Protein AF-A0A968F6B2-F1 (afdb_monomer_lite)

Sequence (60 aa):
MFETGDDLLVCSSDPITFTGENIGWYCVQINANDIVTSGAIPRWFLVTCLFPEKNTTPEE

Structure (mmCIF, N/CA/C/O backbone):
data_AF-A0A968F6B2-F1
#
_entry.id   AF-A0A968F6B2-F1
#
loop_
_atom_site.group_PDB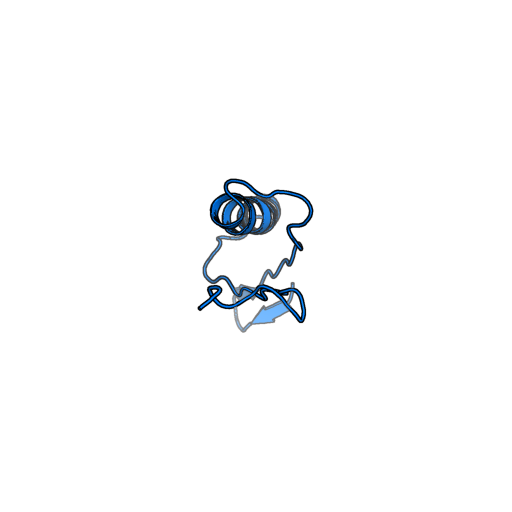
_atom_site.id
_atom_site.type_symbol
_atom_site.label_atom_id
_atom_site.label_alt_id
_atom_site.label_comp_id
_atom_site.label_asym_id
_atom_site.label_entity_id
_atom_site.label_seq_id
_atom_site.pdbx_PDB_ins_code
_atom_site.Cartn_x
_atom_site.Cartn_y
_atom_site.Cartn_z
_atom_site.occupancy
_atom_site.B_iso_or_equiv
_atom_site.auth_seq_id
_atom_site.auth_comp_id
_atom_site.auth_asym_id
_atom_site.auth_atom_id
_atom_site.pdbx_PDB_model_num
ATOM 1 N N . MET A 1 1 ? 13.782 -2.714 -1.843 1.00 90.44 1 MET A N 1
ATOM 2 C CA . MET A 1 1 ? 14.063 -2.888 -3.280 1.00 90.44 1 MET A CA 1
ATOM 3 C C . MET A 1 1 ? 15.008 -4.063 -3.442 1.00 90.44 1 MET A C 1
ATOM 5 O O . MET A 1 1 ? 15.926 -4.168 -2.635 1.00 90.44 1 MET A O 1
ATOM 9 N N . PHE A 1 2 ? 14.763 -4.955 -4.397 1.00 94.25 2 PHE A N 1
ATOM 10 C CA . PHE A 1 2 ? 15.617 -6.118 -4.652 1.00 94.25 2 PHE A CA 1
ATOM 11 C C . PHE A 1 2 ? 15.597 -6.507 -6.132 1.00 94.25 2 PHE A C 1
ATOM 13 O O . PHE A 1 2 ? 14.615 -6.259 -6.826 1.00 94.25 2 PHE A O 1
ATOM 20 N N . GLU A 1 3 ? 16.695 -7.087 -6.608 1.00 95.19 3 GLU A N 1
ATOM 21 C CA . GLU A 1 3 ? 16.853 -7.512 -8.001 1.00 95.19 3 GLU A CA 1
ATOM 22 C C . GLU A 1 3 ? 16.052 -8.787 -8.287 1.00 95.19 3 GLU A C 1
ATOM 24 O O . GLU A 1 3 ? 16.005 -9.715 -7.472 1.00 95.19 3 GLU A O 1
ATOM 29 N N . THR A 1 4 ? 15.426 -8.836 -9.461 1.00 92.88 4 THR A N 1
ATOM 30 C CA . THR A 1 4 ? 14.672 -9.985 -9.965 1.00 92.88 4 THR A CA 1
ATOM 31 C C . THR A 1 4 ? 15.032 -10.225 -11.431 1.00 92.88 4 THR A C 1
ATOM 33 O O . THR A 1 4 ? 14.359 -9.737 -12.337 1.00 92.88 4 THR A O 1
ATOM 36 N N . GLY A 1 5 ? 16.108 -10.977 -11.677 1.00 92.75 5 GLY A N 1
ATOM 37 C CA . GLY A 1 5 ? 16.650 -11.134 -13.030 1.00 92.75 5 GLY A CA 1
ATOM 38 C C . GLY A 1 5 ? 17.198 -9.803 -13.542 1.00 92.75 5 GLY A C 1
ATOM 39 O O . GLY A 1 5 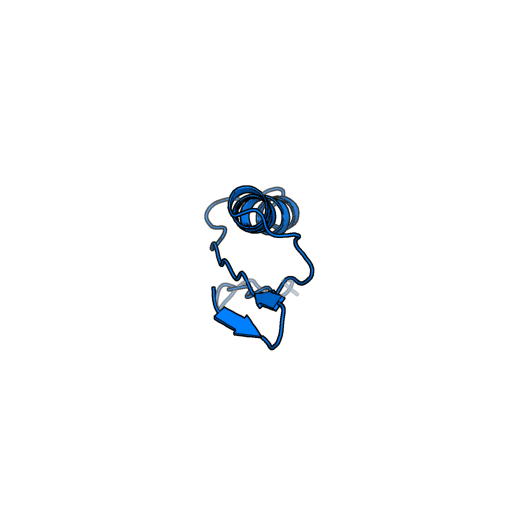? 18.059 -9.220 -12.892 1.00 92.75 5 GLY A O 1
ATOM 40 N N . ASP A 1 6 ? 16.668 -9.327 -14.668 1.00 94.50 6 ASP A N 1
ATOM 41 C CA . ASP A 1 6 ? 17.055 -8.045 -15.274 1.00 94.50 6 ASP A CA 1
ATOM 42 C C . ASP A 1 6 ? 16.257 -6.844 -14.725 1.00 94.50 6 ASP A C 1
ATOM 44 O O . ASP A 1 6 ? 16.556 -5.696 -15.053 1.00 94.50 6 ASP A O 1
ATOM 48 N N . ASP A 1 7 ? 15.242 -7.098 -13.892 1.00 93.19 7 ASP A N 1
ATOM 49 C CA . ASP A 1 7 ? 14.363 -6.078 -13.323 1.00 93.19 7 ASP A CA 1
ATOM 50 C C . ASP A 1 7 ? 14.688 -5.784 -11.854 1.00 93.19 7 ASP A C 1
ATOM 52 O O . ASP A 1 7 ? 15.294 -6.576 -11.128 1.00 93.19 7 ASP A O 1
ATOM 56 N N . LEU A 1 8 ? 14.208 -4.633 -11.388 1.00 95.69 8 LEU A N 1
ATOM 57 C CA . LEU A 1 8 ? 14.355 -4.176 -10.017 1.00 95.69 8 LEU A CA 1
ATOM 58 C C . LEU A 1 8 ? 12.984 -4.039 -9.365 1.00 95.69 8 LEU A C 1
ATOM 60 O O . LEU A 1 8 ? 12.196 -3.160 -9.724 1.00 95.69 8 LEU A O 1
ATOM 64 N N . LEU A 1 9 ? 12.691 -4.897 -8.389 1.00 96.44 9 LEU A N 1
ATOM 65 C CA . LEU A 1 9 ? 11.420 -4.849 -7.688 1.00 96.44 9 LEU A CA 1
ATOM 66 C C . LEU A 1 9 ? 11.472 -3.839 -6.542 1.00 96.44 9 LEU A C 1
ATOM 68 O O . LEU A 1 9 ? 12.232 -3.981 -5.576 1.00 96.44 9 LEU A O 1
ATOM 72 N N . VAL A 1 10 ? 10.610 -2.829 -6.630 1.00 97.56 10 VAL A N 1
ATOM 73 C CA . VAL A 1 10 ? 10.367 -1.872 -5.551 1.00 97.56 10 VAL A CA 1
ATOM 74 C C . VAL A 1 10 ? 9.112 -2.275 -4.793 1.00 97.56 10 VAL A C 1
ATOM 76 O O . VAL A 1 10 ? 8.072 -2.557 -5.382 1.00 97.56 10 VAL A O 1
ATOM 79 N N . CYS A 1 11 ? 9.215 -2.292 -3.469 1.00 96.56 11 CYS A N 1
ATOM 80 C CA . CYS A 1 11 ? 8.096 -2.540 -2.575 1.00 96.56 11 CYS A CA 1
ATOM 81 C C . CYS A 1 11 ? 8.068 -1.419 -1.539 1.00 96.56 11 CYS A C 1
ATOM 83 O O . CYS A 1 11 ? 9.115 -1.098 -0.973 1.00 96.56 11 CYS A O 1
ATOM 85 N N . SER A 1 12 ? 6.882 -0.870 -1.299 1.00 96.44 12 SER A N 1
ATOM 86 C CA . SER A 1 12 ? 6.583 0.017 -0.175 1.00 96.44 12 SER A CA 1
ATOM 87 C C . SER A 1 12 ? 5.380 -0.542 0.584 1.00 96.44 12 SER A C 1
ATOM 89 O O . SER A 1 12 ? 4.648 -1.388 0.060 1.00 96.44 12 SER A O 1
ATOM 91 N N . SER A 1 13 ? 5.216 -0.106 1.826 1.00 96.06 13 SER A N 1
ATOM 92 C CA . SER A 1 13 ? 4.077 -0.443 2.669 1.00 96.06 13 SER A CA 1
ATOM 93 C C . SER A 1 13 ? 3.842 0.688 3.658 1.00 96.06 13 SER A C 1
ATOM 95 O O . SER A 1 13 ? 4.631 0.852 4.585 1.00 96.06 13 SER A O 1
ATOM 97 N N . ASP A 1 14 ? 2.704 1.359 3.522 1.00 95.06 14 ASP A N 1
ATOM 98 C CA . ASP A 1 14 ? 2.256 2.406 4.434 1.00 95.06 14 ASP A CA 1
ATOM 99 C C . ASP A 1 14 ? 0.898 2.067 5.060 1.00 95.06 14 ASP A C 1
ATOM 101 O O . ASP A 1 14 ? -0.101 1.926 4.338 1.00 95.06 14 ASP A O 1
ATOM 105 N N . PRO A 1 15 ? 0.818 1.951 6.401 1.00 94.31 15 PRO A N 1
ATOM 106 C CA . PRO A 1 15 ? -0.447 1.736 7.082 1.00 94.31 15 PRO A CA 1
ATOM 107 C C . PRO A 1 15 ? -1.281 3.020 7.074 1.00 94.31 15 PRO A C 1
ATOM 109 O O . PRO A 1 15 ? -0.879 4.048 7.619 1.00 94.31 15 PRO A O 1
ATOM 112 N N . ILE A 1 16 ? -2.495 2.947 6.529 1.00 93.88 16 ILE A N 1
ATOM 113 C CA . ILE A 1 16 ? -3.456 4.050 6.616 1.00 93.88 16 ILE A CA 1
ATOM 114 C C . ILE A 1 16 ? -4.297 3.879 7.877 1.00 93.88 16 ILE A C 1
ATOM 116 O O . ILE A 1 16 ? -5.014 2.892 8.041 1.00 93.88 16 ILE A O 1
ATOM 120 N N . THR A 1 17 ? -4.196 4.853 8.778 1.00 90.25 17 THR A N 1
ATOM 121 C CA . THR A 1 17 ? -4.888 4.873 10.072 1.00 90.25 17 THR A CA 1
ATOM 122 C C . THR A 1 17 ? -5.602 6.211 10.276 1.00 90.25 17 THR A C 1
ATOM 124 O O . THR A 1 17 ? -5.334 7.180 9.571 1.00 90.25 17 THR A O 1
ATOM 127 N N . PHE A 1 18 ? -6.539 6.260 11.229 1.00 83.19 18 PHE A N 1
ATOM 128 C CA . PHE A 1 18 ? -7.221 7.482 11.689 1.00 83.19 18 PHE A CA 1
ATOM 129 C C . PHE A 1 18 ? -8.098 8.242 10.671 1.00 83.19 18 PHE A C 1
ATOM 131 O O . PHE A 1 18 ? -8.599 9.312 11.007 1.00 83.19 18 PHE A O 1
ATOM 138 N N . THR A 1 19 ? -8.363 7.693 9.479 1.00 84.88 19 THR A N 1
ATOM 139 C CA . THR A 1 19 ? -9.392 8.216 8.560 1.00 84.88 19 THR A CA 1
ATOM 140 C C . THR A 1 19 ? -10.586 7.268 8.463 1.00 84.88 19 THR A C 1
ATOM 142 O O . THR A 1 19 ? -10.422 6.077 8.204 1.00 84.88 19 THR A O 1
ATOM 145 N N . GLY A 1 20 ? -11.792 7.799 8.682 1.00 77.94 20 GLY A N 1
ATOM 146 C CA . GLY A 1 20 ? -13.051 7.068 8.487 1.00 77.94 20 GLY A CA 1
ATOM 147 C C . GLY A 1 20 ? -13.613 7.194 7.068 1.00 77.94 20 GLY A C 1
ATOM 148 O O . GLY A 1 20 ? -14.418 6.368 6.648 1.00 77.94 20 GLY A O 1
ATOM 149 N N . GLU A 1 21 ? -13.167 8.197 6.309 1.00 89.31 21 GLU A N 1
ATOM 150 C CA . GLU A 1 21 ? -13.645 8.469 4.955 1.00 89.31 21 GLU A CA 1
ATOM 151 C C . GLU A 1 21 ? -12.564 8.159 3.920 1.00 89.31 21 GLU A C 1
ATOM 153 O O . GLU A 1 21 ? -11.372 8.384 4.142 1.00 89.31 21 GLU A O 1
ATOM 158 N N . ASN A 1 22 ? -12.991 7.639 2.766 1.00 92.75 22 ASN A N 1
ATOM 159 C CA . ASN A 1 22 ? -12.137 7.378 1.602 1.00 92.75 22 ASN A CA 1
ATOM 160 C C . ASN A 1 22 ? -10.886 6.529 1.890 1.00 92.75 22 ASN A C 1
ATOM 162 O O . ASN A 1 22 ? -9.927 6.574 1.119 1.00 92.75 22 ASN A O 1
ATOM 166 N N . ILE A 1 23 ? -10.893 5.719 2.958 1.00 92.94 23 ILE A N 1
ATOM 167 C CA . ILE A 1 23 ? -9.730 4.919 3.368 1.00 92.94 23 ILE A CA 1
ATOM 168 C C . ILE A 1 23 ? -9.203 4.052 2.219 1.00 92.94 23 ILE A C 1
ATOM 170 O O . ILE A 1 23 ? -8.003 4.021 1.986 1.00 92.94 23 ILE A O 1
ATOM 174 N N . GLY A 1 24 ? -10.088 3.450 1.414 1.00 93.38 24 GLY A N 1
ATOM 175 C CA . GLY A 1 24 ? -9.690 2.666 0.241 1.00 93.38 24 GLY A CA 1
ATOM 176 C C . GLY A 1 24 ? -8.957 3.483 -0.831 1.00 93.38 24 GLY A C 1
ATOM 177 O O . GLY A 1 24 ? -7.992 2.995 -1.414 1.00 93.38 24 GLY A O 1
ATOM 178 N N . TRP A 1 25 ? -9.364 4.736 -1.062 1.00 95.50 25 TRP A N 1
ATOM 179 C CA . TRP A 1 25 ? -8.694 5.627 -2.014 1.00 95.50 25 TRP A CA 1
ATOM 180 C C . TRP A 1 25 ? -7.307 6.022 -1.502 1.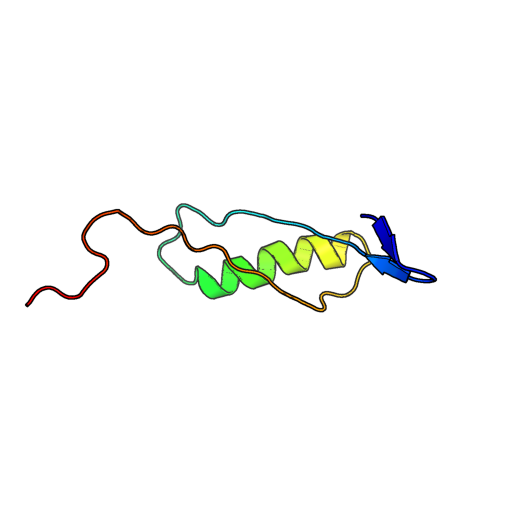00 95.50 25 TRP A C 1
ATOM 182 O O . TRP A 1 25 ? -6.323 5.877 -2.227 1.00 95.50 25 TRP A O 1
ATOM 192 N N . TYR A 1 26 ? -7.212 6.432 -0.234 1.00 95.44 26 TYR A N 1
ATOM 193 C CA . TYR A 1 26 ? -5.937 6.788 0.390 1.00 95.44 26 TYR A CA 1
ATOM 194 C C . TYR A 1 26 ? -4.968 5.604 0.442 1.00 95.44 26 TYR A C 1
ATOM 196 O O . TYR A 1 26 ? -3.806 5.772 0.079 1.00 95.44 26 TYR A O 1
ATOM 204 N N . CYS A 1 27 ? -5.445 4.405 0.799 1.00 95.50 27 CYS A N 1
ATOM 205 C CA . CYS A 1 27 ? -4.641 3.180 0.815 1.00 95.50 27 CYS A CA 1
ATOM 206 C C . CYS A 1 27 ? -3.918 2.955 -0.513 1.00 95.50 27 CYS A C 1
ATOM 208 O O . CYS A 1 27 ? -2.720 2.682 -0.512 1.00 95.50 27 CYS A O 1
ATOM 210 N N . VAL A 1 28 ? -4.623 3.104 -1.637 1.00 96.00 28 VAL A N 1
ATOM 211 C CA . VAL A 1 28 ? -4.031 2.902 -2.964 1.00 96.00 28 VAL A CA 1
ATOM 212 C C . VAL A 1 28 ? -3.134 4.075 -3.354 1.00 96.00 28 VAL A C 1
ATOM 214 O O . VAL A 1 28 ? -2.005 3.855 -3.783 1.00 96.00 28 VAL A O 1
ATOM 217 N N . GLN A 1 29 ? -3.612 5.315 -3.223 1.00 97.06 29 GLN A N 1
ATOM 218 C CA . GLN A 1 29 ? -2.900 6.485 -3.750 1.00 97.06 29 GLN A CA 1
ATOM 219 C C . GLN A 1 29 ? -1.609 6.796 -2.993 1.00 97.06 29 GLN A C 1
ATOM 221 O O . GLN A 1 29 ? -0.609 7.127 -3.625 1.00 97.06 29 GLN A O 1
ATOM 226 N N . ILE A 1 30 ? -1.605 6.659 -1.666 1.00 96.06 30 ILE A N 1
ATOM 227 C CA . ILE A 1 30 ? -0.417 6.942 -0.848 1.00 96.06 30 ILE A CA 1
ATOM 228 C C . ILE A 1 30 ? 0.673 5.906 -1.140 1.00 96.06 30 ILE A C 1
ATOM 230 O O . ILE A 1 30 ? 1.775 6.274 -1.533 1.00 96.06 30 ILE A O 1
ATOM 234 N N . ASN A 1 31 ? 0.334 4.613 -1.094 1.00 97.62 31 ASN A N 1
ATOM 235 C CA . ASN A 1 31 ? 1.294 3.555 -1.418 1.00 97.62 31 ASN A CA 1
ATOM 236 C C . ASN A 1 31 ? 1.774 3.636 -2.882 1.00 97.62 31 ASN A C 1
ATOM 238 O O . ASN A 1 31 ? 2.938 3.367 -3.167 1.00 97.62 31 ASN A O 1
ATOM 242 N N . ALA A 1 32 ? 0.910 4.022 -3.831 1.00 98.06 32 ALA A N 1
ATOM 243 C CA . ALA A 1 32 ? 1.317 4.213 -5.225 1.00 98.06 32 ALA A CA 1
ATOM 244 C C . ALA A 1 32 ? 2.275 5.402 -5.400 1.00 98.06 32 ALA A C 1
ATOM 246 O O . ALA A 1 32 ? 3.204 5.311 -6.205 1.00 98.06 32 ALA A O 1
ATOM 247 N N . ASN A 1 33 ? 2.079 6.494 -4.654 1.00 98.00 33 ASN A N 1
ATOM 248 C CA . ASN A 1 33 ? 2.964 7.656 -4.684 1.00 98.00 33 ASN A CA 1
ATOM 249 C C . ASN A 1 33 ? 4.398 7.287 -4.279 1.00 98.00 33 ASN A C 1
ATOM 251 O O . ASN A 1 33 ? 5.340 7.695 -4.954 1.00 98.00 33 ASN A O 1
ATOM 255 N N . ASP A 1 34 ? 4.579 6.469 -3.246 1.00 97.94 34 ASP A N 1
ATOM 256 C CA . ASP A 1 34 ? 5.907 5.992 -2.838 1.00 97.94 34 ASP A CA 1
ATOM 257 C C . ASP A 1 34 ? 6.626 5.225 -3.950 1.00 97.94 34 ASP A C 1
ATOM 259 O O . ASP A 1 34 ? 7.812 5.432 -4.216 1.00 97.94 34 ASP A O 1
ATOM 263 N N . ILE A 1 35 ? 5.894 4.364 -4.657 1.00 97.94 35 ILE A N 1
ATOM 264 C CA . ILE A 1 35 ? 6.450 3.616 -5.785 1.00 97.94 35 ILE A CA 1
ATOM 265 C C . ILE A 1 35 ? 6.820 4.568 -6.932 1.00 97.94 35 ILE A C 1
ATOM 267 O O . ILE A 1 35 ? 7.936 4.493 -7.446 1.00 97.94 35 ILE A O 1
ATOM 271 N N . VAL A 1 36 ? 5.944 5.507 -7.299 1.00 98.12 36 VAL A N 1
ATOM 272 C CA . VAL A 1 36 ? 6.210 6.454 -8.398 1.00 98.12 36 VAL A CA 1
ATOM 273 C C . VAL A 1 36 ? 7.365 7.403 -8.067 1.00 98.12 36 VAL A C 1
ATOM 275 O O . VAL A 1 36 ? 8.219 7.652 -8.916 1.00 98.12 36 VAL A O 1
ATOM 278 N N . THR A 1 37 ? 7.442 7.902 -6.833 1.00 97.94 37 THR A N 1
ATOM 279 C CA . THR A 1 37 ? 8.521 8.804 -6.388 1.00 97.94 37 THR A CA 1
ATOM 280 C C . THR A 1 37 ? 9.873 8.102 -6.276 1.00 97.94 37 THR A C 1
ATOM 282 O O . THR A 1 37 ? 10.906 8.748 -6.439 1.00 97.94 37 THR A O 1
ATOM 285 N N . SER A 1 38 ? 9.882 6.777 -6.102 1.00 96.12 38 SER A N 1
ATOM 286 C CA . SER A 1 38 ? 11.093 5.955 -6.224 1.00 96.12 38 SER A CA 1
ATOM 287 C C . SER A 1 38 ? 11.540 5.698 -7.675 1.00 96.12 38 SER A C 1
ATOM 289 O O . SER A 1 38 ? 12.602 5.117 -7.891 1.00 96.12 38 SER A O 1
ATOM 291 N N . GLY A 1 39 ? 10.756 6.123 -8.675 1.00 96.69 39 GLY A N 1
ATOM 292 C CA . GLY A 1 39 ? 11.037 5.912 -10.099 1.00 96.69 39 GLY A CA 1
ATOM 293 C C . GLY A 1 39 ? 10.507 4.592 -10.672 1.00 96.69 39 GLY A C 1
ATOM 294 O O . GLY A 1 39 ? 10.808 4.265 -11.819 1.00 96.69 39 GLY A O 1
ATOM 295 N N . ALA A 1 40 ? 9.717 3.837 -9.907 1.00 97.19 40 ALA A N 1
ATOM 296 C CA . ALA A 1 40 ? 9.121 2.580 -10.345 1.00 97.19 40 ALA A CA 1
ATOM 297 C C . ALA A 1 40 ? 7.659 2.747 -10.787 1.00 97.19 40 ALA A C 1
ATOM 299 O O . ALA A 1 40 ? 6.978 3.721 -10.468 1.00 97.19 40 ALA A O 1
ATOM 300 N N . ILE A 1 41 ? 7.155 1.759 -11.529 1.00 97.12 41 ILE A N 1
ATOM 301 C CA . ILE A 1 41 ? 5.760 1.710 -11.975 1.00 97.12 41 ILE A CA 1
ATOM 302 C C . ILE A 1 41 ? 4.978 0.808 -11.009 1.00 97.12 41 ILE A C 1
ATOM 304 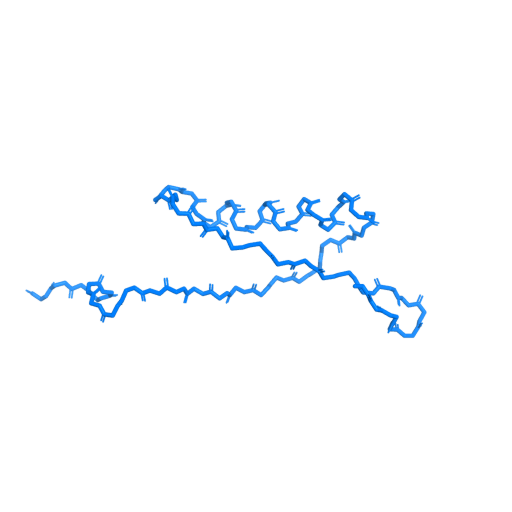O O . ILE A 1 41 ? 5.356 -0.355 -10.857 1.00 97.12 41 ILE A O 1
ATOM 308 N N . PRO A 1 42 ? 3.882 1.275 -10.381 1.00 97.31 42 PRO A N 1
ATOM 309 C CA . PRO A 1 42 ? 3.017 0.415 -9.574 1.00 97.31 42 PRO A CA 1
ATOM 310 C C . PRO A 1 42 ? 2.390 -0.699 -10.428 1.00 97.31 42 PRO A C 1
ATOM 312 O O . PRO A 1 42 ? 1.803 -0.429 -11.476 1.00 97.31 42 PRO A O 1
ATOM 315 N N . ARG A 1 43 ? 2.510 -1.961 -9.995 1.00 95.62 43 ARG A N 1
ATOM 316 C CA . ARG A 1 43 ? 2.002 -3.141 -10.736 1.00 95.62 43 ARG A CA 1
ATOM 317 C C . ARG A 1 43 ? 1.054 -4.013 -9.921 1.00 95.62 43 ARG A C 1
ATOM 319 O O . ARG A 1 43 ? 0.120 -4.578 -10.481 1.00 95.62 43 ARG A O 1
ATOM 326 N N . TRP A 1 44 ? 1.294 -4.109 -8.617 1.00 96.25 44 TRP A N 1
ATOM 327 C CA . TRP A 1 44 ? 0.549 -4.960 -7.693 1.00 96.25 44 TRP A CA 1
ATOM 328 C C . TRP A 1 44 ? 0.288 -4.219 -6.388 1.00 96.25 44 TRP A C 1
ATOM 330 O O . TRP A 1 44 ? 1.015 -3.290 -6.040 1.00 96.25 44 TRP A O 1
ATOM 340 N N . PHE A 1 45 ? -0.742 -4.652 -5.667 1.00 96.88 45 PHE A N 1
ATOM 341 C CA . PHE A 1 45 ? -1.123 -4.078 -4.386 1.00 96.88 45 PHE A CA 1
ATOM 342 C C . PHE A 1 45 ? -1.607 -5.191 -3.455 1.00 96.88 45 PHE A C 1
ATOM 344 O O . PHE A 1 45 ? -2.474 -5.980 -3.831 1.00 96.88 45 PHE A O 1
ATOM 351 N N . LEU A 1 46 ? -1.024 -5.264 -2.259 1.00 97.12 46 LEU A N 1
ATOM 352 C CA . LEU A 1 46 ? -1.416 -6.190 -1.201 1.00 97.12 46 LEU A CA 1
ATOM 353 C C . LEU A 1 46 ? -1.986 -5.377 -0.042 1.00 97.12 46 LEU A C 1
ATOM 355 O O . LEU A 1 46 ? -1.362 -4.417 0.401 1.00 97.12 46 LEU A O 1
ATOM 359 N N . VAL A 1 47 ? -3.155 -5.777 0.455 1.00 96.25 47 VAL A N 1
ATOM 360 C CA . VAL A 1 47 ? -3.842 -5.080 1.546 1.00 96.25 47 VAL A CA 1
ATOM 361 C C . VAL A 1 47 ? -3.949 -5.981 2.762 1.00 96.25 47 VAL A C 1
ATOM 363 O O . VAL A 1 47 ? -4.459 -7.096 2.668 1.00 96.25 47 VAL A O 1
ATOM 366 N N . THR A 1 48 ? -3.548 -5.442 3.911 1.00 95.81 48 THR A N 1
ATOM 367 C CA . THR A 1 48 ? -3.820 -6.018 5.229 1.00 95.81 48 THR A CA 1
ATOM 368 C C . THR A 1 48 ? -4.808 -5.116 5.958 1.00 95.81 48 THR A C 1
ATOM 370 O O . THR A 1 48 ? -4.463 -4.002 6.346 1.00 95.81 48 THR A O 1
ATOM 373 N N . CYS A 1 49 ? -6.038 -5.591 6.153 1.00 93.00 49 CYS A N 1
ATOM 374 C CA . CYS A 1 49 ? -7.052 -4.881 6.930 1.00 93.00 49 CYS A CA 1
ATOM 375 C C . CYS A 1 49 ? -7.055 -5.387 8.374 1.00 93.00 49 CYS A C 1
ATOM 377 O O . CYS A 1 49 ? -7.244 -6.581 8.611 1.00 93.00 49 CYS A O 1
ATOM 379 N N . LEU A 1 50 ? -6.882 -4.478 9.333 1.00 91.75 50 LEU A N 1
ATOM 380 C CA . LEU A 1 50 ? -7.036 -4.770 10.755 1.00 91.75 50 LEU A CA 1
ATOM 381 C C . LEU A 1 50 ? -8.392 -4.257 11.216 1.00 91.75 50 LEU A C 1
ATOM 383 O O . LEU A 1 50 ? -8.684 -3.067 11.111 1.00 91.75 50 LEU A O 1
ATOM 387 N N . PHE A 1 51 ? -9.208 -5.166 11.731 1.00 89.50 51 PHE A N 1
ATOM 388 C CA . PHE A 1 51 ? -10.528 -4.848 12.241 1.00 89.50 51 PHE A CA 1
ATOM 389 C C . PHE A 1 51 ? -10.565 -5.004 13.765 1.00 89.50 51 PHE A C 1
ATOM 391 O O . PHE A 1 51 ? -9.809 -5.813 14.311 1.00 89.50 51 PHE A O 1
ATOM 398 N N . PRO A 1 52 ? -11.423 -4.245 14.467 1.00 88.94 52 PRO A N 1
ATOM 399 C CA . PRO A 1 52 ? -11.641 -4.463 15.889 1.00 88.94 52 PRO A CA 1
ATOM 400 C C . PRO A 1 52 ? -12.178 -5.877 16.147 1.00 88.94 52 PRO A C 1
ATOM 402 O O . PRO A 1 52 ? -12.870 -6.459 15.317 1.00 88.94 52 PRO A O 1
ATOM 405 N N . GLU A 1 53 ? -11.886 -6.421 17.330 1.00 88.94 53 GLU A N 1
ATOM 406 C CA . GLU A 1 53 ? -12.373 -7.746 17.751 1.00 88.94 53 GLU A CA 1
ATOM 407 C C . GLU A 1 53 ? -13.914 -7.832 17.742 1.00 88.94 53 GLU A C 1
ATOM 409 O O . GLU A 1 53 ? -14.485 -8.899 17.537 1.00 88.94 53 GLU A O 1
ATOM 414 N N . LYS A 1 54 ? -14.592 -6.697 17.954 1.00 88.31 54 LYS A N 1
ATOM 415 C CA . LYS A 1 54 ? -16.052 -6.571 18.058 1.00 88.31 54 LYS A CA 1
ATOM 416 C C . LYS A 1 54 ? -16.560 -5.517 17.071 1.00 88.31 54 LYS A C 1
ATOM 418 O O . LYS A 1 54 ? -15.791 -4.659 16.648 1.00 88.31 54 LYS A O 1
ATOM 423 N N . ASN A 1 55 ? -17.857 -5.543 16.757 1.00 83.50 55 ASN A N 1
ATOM 424 C CA . ASN A 1 55 ? -18.539 -4.598 15.853 1.00 83.50 55 ASN A CA 1
ATOM 425 C C . ASN A 1 55 ? -18.093 -4.683 14.378 1.00 83.50 55 ASN A C 1
ATOM 427 O O . ASN A 1 55 ? -18.084 -3.685 13.662 1.00 83.50 55 ASN A O 1
ATOM 431 N N . THR A 1 56 ? -17.695 -5.871 13.923 1.00 83.69 56 THR A N 1
ATOM 432 C CA . THR A 1 56 ? -17.303 -6.149 12.527 1.00 83.69 56 THR A CA 1
ATOM 433 C C . THR A 1 56 ? -18.375 -6.871 11.719 1.00 83.69 56 THR 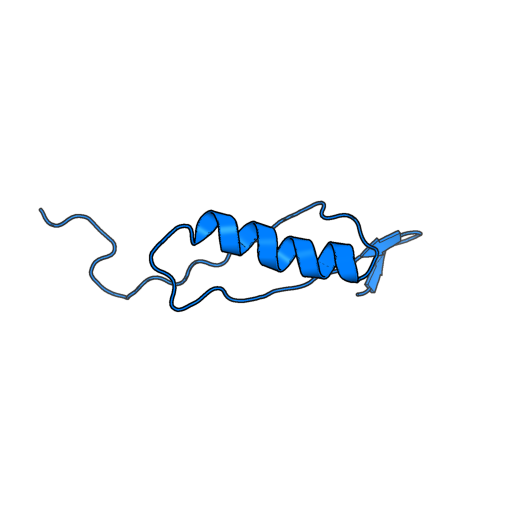A C 1
ATOM 435 O O . THR A 1 56 ? -18.250 -6.996 10.502 1.00 83.69 56 THR A O 1
ATOM 438 N N . THR A 1 57 ? -19.443 -7.311 12.380 1.00 83.56 57 THR A N 1
ATOM 439 C CA . THR A 1 57 ? -20.652 -7.865 11.771 1.00 83.56 57 THR A CA 1
ATOM 440 C C . THR A 1 57 ? -21.844 -6.953 12.064 1.00 83.56 57 THR A C 1
ATOM 442 O O . THR A 1 57 ? -21.823 -6.257 13.082 1.00 83.56 57 THR A O 1
ATOM 445 N N . PRO A 1 58 ? -22.881 -6.944 11.206 1.00 79.25 58 PRO A N 1
ATOM 446 C CA . PRO A 1 58 ? -24.127 -6.241 11.500 1.00 79.25 58 PRO A CA 1
ATOM 447 C C . PRO A 1 58 ? -24.726 -6.701 12.838 1.00 79.25 58 PRO A C 1
ATOM 449 O O . PRO A 1 58 ? -24.599 -7.874 13.192 1.00 79.25 58 PRO A O 1
ATOM 452 N N . GLU A 1 59 ? -25.363 -5.783 13.564 1.00 75.88 59 GLU A N 1
ATOM 453 C CA . GLU A 1 59 ? -26.211 -6.127 14.711 1.00 75.88 59 GLU A CA 1
ATOM 454 C C . GLU A 1 59 ? -27.493 -6.80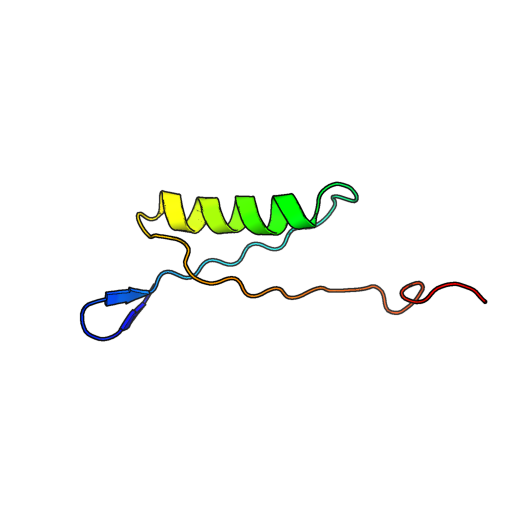7 14.189 1.00 75.88 59 GLU A C 1
ATOM 456 O O . GLU A 1 59 ? -28.067 -6.340 13.201 1.00 75.88 59 GLU A O 1
ATOM 461 N N . GLU A 1 60 ? -27.886 -7.935 14.798 1.00 64.25 60 GLU A N 1
ATOM 462 C CA . GLU A 1 60 ? -29.157 -8.632 14.515 1.00 64.25 60 GLU A CA 1
ATOM 463 C C . GLU A 1 60 ? -30.373 -7.872 15.061 1.00 64.25 60 GLU A C 1
ATOM 465 O O . GLU A 1 60 ? -30.286 -7.337 16.192 1.00 64.25 60 GLU A O 1
#

Radius of gyration: 15.55 Å; chains: 1; bounding box: 46×20×33 Å

Secondary structure (DSSP, 8-state):
-EEETTEEE--------S--SSHHHHHHHHHHHHHHHTTPPP----------SSS-S---

Foldseek 3Di:
DDDDPPDDDDADDDDDDDDPPPSVVCRVPVRQVVQVVVVHHDDDDDDDDDDDPDPPDDDD

pLDDT: mean 92.57, std 6.46, range [64.25, 98.12]